Protein AF-A0ABD3TYJ7-F1 (afdb_monomer_lite)

Radius of gyration: 18.18 Å; chains: 1; bounding box: 52×27×44 Å

pLDDT: mean 78.67, std 22.63, range [31.12, 96.81]

Foldseek 3Di:
DWDWDDDDQWIWIFDFQWIWIDGVNHTQDIDGDDQDPPPPPDDDDDDDDDDDDDDPPPPPSDGFTFPDKDADNVNQKIWTQTPVRWIFIWGPPPHTDTDDID

Structure (mmCIF, N/CA/C/O backbone):
data_AF-A0ABD3TYJ7-F1
#
_entry.id   AF-A0ABD3TYJ7-F1
#
loop_
_atom_site.group_PDB
_atom_site.id
_atom_site.type_symbol
_atom_site.label_atom_id
_atom_site.label_alt_id
_atom_site.label_comp_id
_atom_site.label_asym_id
_atom_site.label_entity_id
_atom_site.label_seq_id
_atom_site.pdbx_PDB_ins_code
_atom_site.Cartn_x
_atom_site.Cartn_y
_atom_site.Cartn_z
_atom_site.occupancy
_atom_site.B_iso_or_equiv
_atom_site.auth_seq_id
_atom_site.auth_comp_id
_atom_site.auth_asym_id
_atom_site.auth_atom_id
_atom_site.pdbx_PDB_model_num
ATOM 1 N N . MET A 1 1 ? 3.715 4.209 -12.979 1.00 70.25 1 MET A N 1
ATOM 2 C CA . ME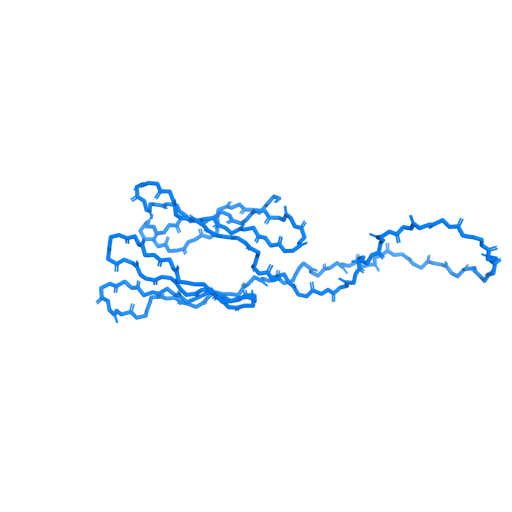T A 1 1 ? 2.306 3.773 -12.857 1.00 70.25 1 MET A CA 1
ATOM 3 C C . MET A 1 1 ? 1.688 4.485 -11.663 1.00 70.25 1 MET A C 1
ATOM 5 O O . MET A 1 1 ? 2.420 4.749 -10.714 1.00 70.25 1 MET A O 1
ATOM 9 N N . ALA A 1 2 ? 0.403 4.838 -11.724 1.00 89.38 2 ALA A N 1
ATOM 10 C CA . ALA A 1 2 ? -0.318 5.389 -10.581 1.00 89.38 2 ALA A CA 1
ATOM 11 C C . ALA A 1 2 ? -1.411 4.413 -10.146 1.00 89.38 2 ALA A C 1
ATOM 13 O O . ALA A 1 2 ? -2.045 3.783 -10.994 1.00 89.38 2 ALA A O 1
ATOM 14 N N . ALA A 1 3 ? -1.615 4.270 -8.841 1.00 94.50 3 ALA A N 1
ATOM 15 C CA . ALA A 1 3 ? -2.630 3.374 -8.306 1.00 94.50 3 ALA A CA 1
ATOM 16 C C . ALA A 1 3 ? -3.216 3.914 -7.004 1.00 94.50 3 ALA A C 1
ATOM 18 O O . ALA A 1 3 ? -2.493 4.477 -6.181 1.00 94.50 3 ALA A O 1
ATOM 19 N N . ILE A 1 4 ? -4.512 3.681 -6.805 1.00 96.56 4 ILE A N 1
ATOM 20 C CA . ILE A 1 4 ? -5.211 3.970 -5.554 1.00 96.56 4 ILE A CA 1
ATOM 21 C C . ILE A 1 4 ? -5.428 2.650 -4.807 1.00 96.56 4 ILE A C 1
ATOM 23 O O . ILE A 1 4 ? -5.737 1.615 -5.408 1.00 96.56 4 ILE A O 1
ATOM 27 N N . ARG A 1 5 ? -5.219 2.674 -3.492 1.00 95.81 5 ARG A N 1
ATOM 28 C CA . ARG A 1 5 ? -5.519 1.586 -2.558 1.00 95.81 5 ARG A CA 1
ATOM 29 C C . ARG A 1 5 ? -6.357 2.152 -1.423 1.00 95.81 5 ARG A C 1
ATOM 31 O O . ARG A 1 5 ? -6.076 3.244 -0.940 1.00 95.81 5 ARG A O 1
ATOM 38 N N . VAL A 1 6 ? -7.372 1.410 -1.006 1.00 94.69 6 VAL A N 1
ATOM 39 C CA . VAL A 1 6 ? -8.281 1.817 0.067 1.00 94.69 6 VAL A CA 1
ATOM 40 C C . VAL A 1 6 ? -8.361 0.683 1.075 1.00 94.69 6 VAL A C 1
ATOM 42 O O . VAL A 1 6 ? -8.534 -0.471 0.684 1.00 94.69 6 VAL A O 1
ATOM 45 N N . THR A 1 7 ? -8.216 1.003 2.357 1.00 93.75 7 THR A N 1
ATOM 46 C CA . THR A 1 7 ? -8.474 0.067 3.455 1.00 93.75 7 THR A CA 1
ATOM 47 C C . THR A 1 7 ? -9.099 0.813 4.626 1.00 93.75 7 THR A C 1
ATOM 49 O O . THR A 1 7 ? -8.538 1.790 5.119 1.00 93.75 7 THR A O 1
ATOM 52 N N . GLY A 1 8 ? -10.297 0.400 5.045 1.00 92.38 8 GLY A N 1
ATOM 53 C CA . GLY A 1 8 ? -11.065 1.110 6.069 1.00 92.38 8 GLY A CA 1
ATOM 54 C C . GLY A 1 8 ? -11.213 2.604 5.753 1.00 92.38 8 GLY A C 1
ATOM 55 O O . GLY A 1 8 ? -11.813 2.983 4.753 1.00 92.38 8 GLY A O 1
ATOM 56 N N . ASN A 1 9 ? -10.641 3.443 6.614 1.00 92.88 9 ASN A N 1
ATOM 57 C CA . ASN A 1 9 ? -10.627 4.904 6.526 1.00 92.88 9 ASN A CA 1
ATOM 58 C C . ASN A 1 9 ? -9.356 5.488 5.874 1.00 92.88 9 ASN A C 1
ATOM 60 O O . ASN A 1 9 ? -9.182 6.711 5.871 1.00 92.88 9 ASN A O 1
ATOM 64 N N . ILE A 1 10 ? -8.466 4.634 5.361 1.00 93.44 10 ILE A N 1
ATOM 65 C CA . ILE A 1 10 ? -7.199 5.013 4.737 1.00 93.44 10 ILE A CA 1
ATOM 66 C C . ILE A 1 10 ? -7.342 4.966 3.215 1.00 93.44 10 ILE A C 1
ATOM 68 O O . ILE A 1 10 ? -7.768 3.960 2.643 1.00 93.44 10 ILE A O 1
ATOM 72 N N . ILE A 1 11 ? -6.914 6.041 2.557 1.00 95.81 11 ILE A N 1
ATOM 73 C CA . ILE A 1 11 ? -6.734 6.123 1.107 1.00 95.81 11 ILE A CA 1
ATOM 74 C C . ILE A 1 11 ? -5.251 6.348 0.836 1.00 95.81 11 ILE A C 1
ATOM 76 O O . ILE A 1 11 ? -4.648 7.290 1.349 1.00 95.81 11 ILE A O 1
ATOM 80 N N . LEU A 1 12 ? -4.665 5.496 0.002 1.00 96.12 12 LEU A N 1
ATOM 81 C CA . LEU A 1 12 ? -3.271 5.582 -0.401 1.00 96.12 12 LEU A CA 1
ATOM 82 C C . LEU A 1 12 ? -3.172 5.730 -1.915 1.00 96.12 12 LEU A C 1
ATOM 84 O O . LEU A 1 12 ? -3.761 4.956 -2.670 1.00 96.12 12 LEU A O 1
ATOM 88 N N . ILE A 1 13 ? -2.408 6.725 -2.351 1.00 96.38 13 ILE A N 1
ATOM 89 C CA . ILE A 1 13 ? -2.170 7.021 -3.762 1.00 96.38 13 ILE A CA 1
ATOM 90 C C . ILE A 1 13 ? -0.693 6.789 -4.036 1.00 96.38 13 ILE A C 1
ATOM 92 O O . ILE A 1 13 ? 0.149 7.477 -3.472 1.00 96.38 13 ILE A O 1
ATOM 96 N N . THR A 1 14 ? -0.377 5.841 -4.908 1.00 95.06 14 THR A N 1
ATOM 97 C CA . THR A 1 14 ? 0.984 5.595 -5.407 1.00 95.06 14 THR A CA 1
ATOM 98 C C . THR A 1 14 ? 1.167 6.269 -6.762 1.00 95.06 14 THR A C 1
ATOM 100 O O . THR A 1 14 ? 0.249 6.248 -7.582 1.00 95.06 14 THR A O 1
ATOM 103 N N . SER A 1 15 ? 2.333 6.871 -7.007 1.00 91.62 15 SER A N 1
ATOM 104 C CA . SER A 1 15 ? 2.719 7.408 -8.314 1.00 91.62 15 SER A CA 1
ATOM 105 C C . SER A 1 15 ? 4.238 7.536 -8.437 1.00 91.62 15 SER A C 1
ATOM 107 O O . SER A 1 15 ? 4.873 8.306 -7.713 1.00 91.62 15 SER A O 1
ATOM 109 N N . GLY A 1 16 ? 4.825 6.817 -9.396 1.00 90.88 16 GLY A N 1
ATOM 110 C CA . GLY A 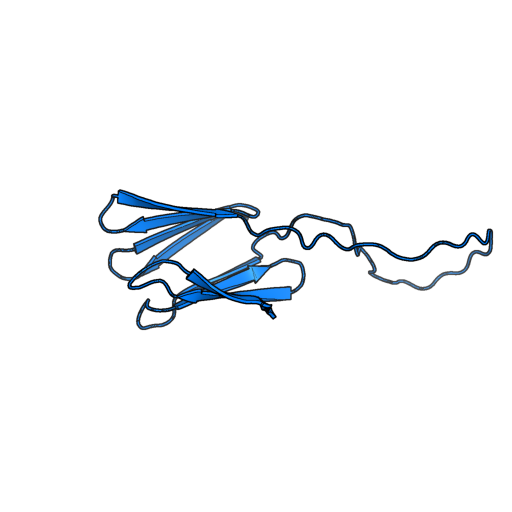1 16 ? 6.277 6.813 -9.600 1.00 90.88 16 GLY A CA 1
ATOM 111 C C . GLY A 1 16 ? 6.986 6.199 -8.393 1.00 90.88 16 GLY A C 1
ATOM 112 O O . GLY A 1 16 ? 6.714 5.051 -8.064 1.00 90.88 16 GLY A O 1
ATOM 113 N N . ILE A 1 17 ? 7.857 6.967 -7.738 1.00 91.12 17 ILE A N 1
ATOM 114 C CA . ILE A 1 17 ? 8.565 6.563 -6.508 1.00 91.12 17 ILE A CA 1
ATOM 115 C C . ILE A 1 17 ? 7.834 6.973 -5.223 1.00 91.12 17 ILE A C 1
ATOM 117 O O . ILE A 1 17 ? 8.329 6.744 -4.124 1.00 91.12 17 ILE A O 1
ATOM 121 N N . ARG A 1 18 ? 6.686 7.649 -5.344 1.00 92.31 18 ARG A N 1
ATOM 122 C CA . ARG A 1 18 ? 6.035 8.329 -4.222 1.00 92.31 18 ARG A CA 1
ATOM 123 C C . ARG A 1 18 ? 4.723 7.677 -3.859 1.00 92.31 18 ARG A C 1
ATOM 125 O O . ARG A 1 18 ? 4.006 7.171 -4.727 1.00 92.31 18 ARG A O 1
ATOM 132 N N . PHE A 1 19 ? 4.360 7.788 -2.590 1.00 93.88 19 PHE A N 1
ATOM 133 C CA . PHE A 1 19 ? 3.002 7.527 -2.159 1.00 93.88 19 PHE A CA 1
ATOM 134 C C . PHE A 1 19 ? 2.500 8.545 -1.137 1.00 93.88 19 PHE A C 1
ATOM 136 O O . PHE A 1 19 ? 3.217 8.999 -0.248 1.00 93.88 19 PHE A O 1
ATOM 143 N N . LEU A 1 20 ? 1.236 8.919 -1.298 1.00 95.62 20 LEU A N 1
ATOM 144 C CA . LEU A 1 20 ? 0.497 9.812 -0.417 1.00 95.62 20 LEU A CA 1
ATOM 145 C C . LEU A 1 20 ? -0.485 8.993 0.398 1.00 95.62 20 LEU A C 1
ATOM 147 O O . LEU A 1 20 ? -1.143 8.105 -0.144 1.00 95.62 20 LEU A O 1
ATOM 151 N N . VAL A 1 21 ? -0.617 9.336 1.672 1.00 95.62 21 VAL A N 1
ATOM 152 C CA . VAL A 1 21 ? -1.540 8.664 2.577 1.00 95.62 21 VAL A CA 1
ATOM 153 C C . VAL A 1 21 ? -2.505 9.678 3.164 1.00 95.62 21 VAL A C 1
ATOM 155 O O . VAL A 1 21 ? -2.098 10.712 3.702 1.00 95.62 21 VAL A O 1
ATOM 158 N N . PHE A 1 22 ? -3.785 9.348 3.073 1.00 95.50 22 PHE A N 1
ATOM 159 C CA . PHE A 1 22 ? -4.881 10.063 3.695 1.00 95.50 22 PHE A CA 1
ATOM 160 C C . PHE A 1 22 ? -5.589 9.136 4.675 1.00 95.50 22 PHE A C 1
ATOM 162 O O . PHE A 1 22 ? -5.827 7.974 4.357 1.00 95.50 22 PHE A O 1
ATOM 169 N N . GLU A 1 23 ? -5.959 9.653 5.839 1.00 93.19 23 GLU A N 1
ATOM 170 C CA . GLU A 1 23 ? -6.775 8.948 6.823 1.00 93.19 23 GLU A CA 1
ATOM 171 C C . GLU A 1 23 ? -7.881 9.883 7.312 1.00 93.19 23 GLU A C 1
ATOM 173 O O . GLU A 1 23 ? -7.627 11.043 7.641 1.00 93.19 23 GLU A O 1
ATOM 178 N N . ASN A 1 24 ? -9.129 9.404 7.313 1.00 93.31 24 ASN A N 1
ATOM 179 C CA . ASN A 1 24 ? -10.304 10.213 7.670 1.00 93.31 24 ASN A CA 1
ATOM 180 C C . ASN A 1 24 ? -10.395 11.540 6.878 1.00 93.31 24 ASN A C 1
ATOM 182 O O . ASN A 1 24 ? -10.776 12.572 7.424 1.00 93.31 24 ASN A O 1
ATOM 186 N N . GLY A 1 25 ? -9.984 11.534 5.604 1.00 92.50 25 GLY A N 1
ATOM 187 C CA . GLY A 1 25 ? -9.970 12.720 4.736 1.00 92.50 25 GLY A CA 1
ATOM 188 C C . GLY A 1 25 ? -8.785 13.674 4.938 1.00 92.50 25 GLY A C 1
ATOM 189 O O . GLY A 1 25 ? -8.608 14.590 4.140 1.00 92.50 25 GLY A O 1
ATOM 190 N N . ASN A 1 26 ? -7.933 13.447 5.941 1.00 94.75 26 ASN A N 1
ATOM 191 C CA . ASN A 1 26 ? -6.763 14.281 6.212 1.00 94.75 26 ASN A CA 1
ATOM 192 C C . ASN A 1 26 ? -5.503 13.658 5.615 1.00 94.75 26 ASN A C 1
ATOM 194 O O . ASN A 1 26 ? -5.289 12.453 5.736 1.00 94.75 26 ASN A O 1
ATOM 198 N N . LYS A 1 27 ? -4.632 14.470 5.007 1.00 9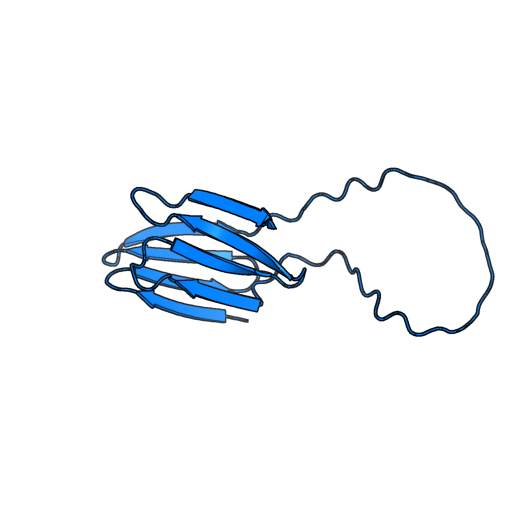4.56 27 LYS A N 1
ATOM 199 C CA . LYS A 1 27 ? -3.307 14.011 4.571 1.00 94.56 27 LYS A CA 1
ATOM 200 C C . LYS A 1 27 ? -2.450 13.728 5.805 1.00 94.56 27 LYS A C 1
ATOM 202 O O . LYS A 1 27 ? -2.136 14.655 6.546 1.00 94.56 27 LYS A O 1
ATOM 207 N N . ILE A 1 28 ? -2.037 12.476 5.986 1.00 93.75 28 ILE A N 1
ATOM 208 C CA . ILE A 1 28 ? -1.190 12.057 7.113 1.00 93.75 28 ILE A CA 1
ATOM 209 C C . ILE A 1 28 ? 0.268 11.823 6.711 1.00 93.75 28 ILE A C 1
ATOM 211 O O . ILE A 1 28 ? 1.145 11.836 7.569 1.00 93.75 28 ILE A O 1
ATOM 215 N N . GLY A 1 29 ? 0.553 11.639 5.417 1.00 90.06 29 GLY A N 1
ATOM 216 C CA . GLY A 1 29 ? 1.923 11.411 4.968 1.00 90.06 29 GLY A CA 1
ATOM 217 C C . GLY A 1 29 ? 2.140 11.545 3.465 1.00 90.06 29 GLY A C 1
ATOM 218 O O . GLY A 1 29 ? 1.216 11.445 2.654 1.00 90.06 29 GLY A O 1
ATOM 219 N N . CYS A 1 30 ? 3.398 11.792 3.112 1.00 93.12 30 CYS A N 1
ATOM 220 C CA . CYS A 1 30 ? 3.941 11.740 1.762 1.00 93.12 30 CYS A CA 1
ATOM 221 C C . CYS A 1 30 ? 5.315 11.090 1.868 1.00 93.12 30 CYS A C 1
ATOM 223 O O . CYS A 1 30 ? 6.182 11.622 2.555 1.00 93.12 30 CYS A O 1
ATOM 225 N N . PHE A 1 31 ? 5.486 9.949 1.220 1.00 90.62 31 PHE A N 1
ATOM 226 C CA . PHE A 1 31 ? 6.684 9.132 1.317 1.00 90.62 31 PHE A CA 1
ATOM 227 C C . PHE A 1 31 ? 7.275 8.959 -0.074 1.00 90.62 31 PHE A C 1
ATOM 229 O O . PHE A 1 31 ? 6.535 8.818 -1.051 1.00 90.62 31 PHE A O 1
ATOM 236 N N . GLU A 1 32 ? 8.598 8.956 -0.157 1.00 90.88 32 GLU A N 1
ATOM 237 C CA . GLU A 1 32 ? 9.342 8.677 -1.381 1.00 90.88 32 GLU A CA 1
ATOM 238 C C . GLU A 1 32 ? 10.247 7.473 -1.119 1.00 90.88 32 GLU A C 1
ATOM 240 O O . GLU A 1 32 ? 10.824 7.351 -0.037 1.00 90.88 32 GLU A O 1
ATOM 245 N N . LEU A 1 33 ? 10.326 6.548 -2.074 1.00 85.81 33 LEU A N 1
ATOM 246 C CA . LEU A 1 33 ? 11.283 5.454 -2.004 1.00 85.81 33 LEU A CA 1
ATOM 247 C C . LEU A 1 33 ? 12.673 6.017 -2.301 1.00 85.81 33 LEU A C 1
ATOM 249 O O . LEU A 1 33 ? 12.958 6.398 -3.434 1.00 85.81 33 LEU A O 1
ATOM 253 N N . GLU A 1 34 ? 13.508 6.090 -1.266 1.00 77.62 34 GLU A N 1
ATOM 254 C CA . GLU A 1 34 ? 14.903 6.516 -1.383 1.00 77.62 34 GLU A CA 1
ATOM 255 C C . GLU A 1 34 ? 15.653 5.627 -2.374 1.00 77.62 34 GLU A C 1
ATOM 257 O O . GLU A 1 34 ? 15.488 4.405 -2.360 1.00 77.62 34 GLU A O 1
ATOM 262 N N . GLU A 1 35 ? 16.490 6.237 -3.210 1.00 65.12 35 GLU A N 1
ATOM 263 C CA . GLU A 1 35 ? 17.491 5.521 -3.993 1.00 65.12 35 GLU A CA 1
ATOM 264 C C . GLU A 1 35 ? 18.556 4.971 -3.038 1.00 65.12 35 GLU A C 1
ATOM 266 O O . GLU A 1 35 ? 19.045 5.690 -2.164 1.00 65.12 35 GLU A O 1
ATOM 271 N N . ASP A 1 36 ? 18.930 3.697 -3.185 1.00 55.16 36 ASP A N 1
ATOM 272 C CA . ASP A 1 36 ? 20.144 3.239 -2.514 1.00 55.16 36 ASP A CA 1
ATOM 273 C C . ASP A 1 36 ? 21.304 3.961 -3.207 1.00 55.16 36 ASP A C 1
ATOM 275 O O . ASP A 1 36 ? 21.539 3.747 -4.398 1.00 55.16 36 ASP A O 1
ATOM 279 N N . VAL A 1 37 ? 22.018 4.826 -2.483 1.00 42.97 37 VAL A N 1
ATOM 280 C CA . VAL A 1 37 ? 23.298 5.367 -2.951 1.00 42.97 37 VAL A CA 1
ATOM 281 C C . VAL A 1 37 ? 24.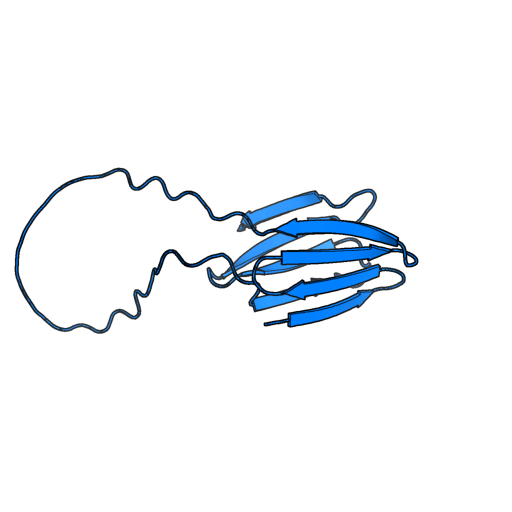259 4.187 -3.028 1.00 42.97 37 VAL A C 1
ATOM 283 O O . VAL A 1 37 ? 24.877 3.796 -2.038 1.00 42.97 37 VAL A O 1
ATOM 286 N N . VAL A 1 38 ? 24.343 3.564 -4.199 1.00 43.78 38 VAL A N 1
ATOM 287 C CA . VAL A 1 38 ? 25.383 2.583 -4.486 1.00 43.78 38 VAL A CA 1
ATOM 288 C C . VAL A 1 38 ? 26.694 3.364 -4.515 1.00 43.7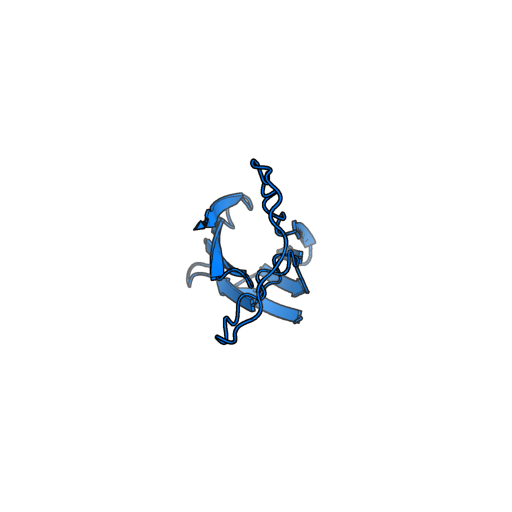8 38 VAL A C 1
ATOM 290 O O . VAL A 1 38 ? 27.009 4.033 -5.495 1.00 43.78 38 VAL A O 1
ATOM 293 N N . HIS A 1 39 ? 27.453 3.326 -3.419 1.00 38.00 39 HIS A N 1
ATOM 294 C CA . HIS A 1 39 ? 28.864 3.683 -3.467 1.00 38.00 39 HIS A CA 1
ATOM 295 C C . HIS A 1 39 ? 29.563 2.647 -4.353 1.00 38.00 39 HIS A C 1
ATOM 297 O O . HIS A 1 39 ? 29.889 1.548 -3.908 1.00 38.00 39 HIS A O 1
ATOM 303 N N . GLU A 1 40 ? 29.766 2.988 -5.626 1.00 43.56 40 GLU A N 1
ATOM 304 C CA . GLU A 1 40 ? 30.710 2.287 -6.490 1.00 43.56 40 GLU A CA 1
ATOM 305 C C . GLU A 1 40 ? 32.134 2.536 -5.974 1.00 43.56 40 GLU A C 1
ATOM 307 O O . GLU A 1 40 ? 32.846 3.434 -6.422 1.00 43.56 40 GLU A O 1
ATOM 312 N N . GLU A 1 41 ? 32.583 1.725 -5.020 1.00 42.09 41 GLU A N 1
ATOM 313 C CA . GLU A 1 41 ? 34.011 1.511 -4.815 1.00 42.09 41 GLU A CA 1
ATOM 314 C C . GLU A 1 41 ? 34.471 0.332 -5.680 1.00 42.09 41 GLU A C 1
ATOM 316 O O . GLU A 1 41 ? 34.413 -0.825 -5.264 1.00 42.09 41 GLU A O 1
ATOM 321 N N . ASN A 1 42 ? 34.945 0.622 -6.898 1.00 36.44 42 ASN A N 1
ATOM 322 C CA . ASN A 1 42 ? 36.345 0.378 -7.275 1.00 36.44 42 ASN A CA 1
ATOM 323 C C . ASN A 1 42 ? 36.650 0.692 -8.752 1.00 36.44 42 ASN A C 1
ATOM 325 O O . ASN A 1 42 ? 36.055 0.147 -9.676 1.00 36.44 42 ASN A O 1
ATOM 329 N N . LYS A 1 43 ? 37.696 1.506 -8.949 1.00 44.34 43 LYS A N 1
ATOM 330 C CA . LYS A 1 43 ? 38.426 1.703 -10.212 1.00 44.34 43 LYS A CA 1
ATOM 331 C C . LYS A 1 43 ? 39.039 0.390 -10.720 1.00 44.34 43 LYS A C 1
ATOM 333 O O . LYS A 1 43 ? 39.711 -0.291 -9.944 1.00 44.34 43 LYS A O 1
ATOM 338 N N . LYS A 1 44 ? 39.007 0.168 -12.041 1.00 37.09 44 LYS A N 1
ATOM 339 C CA . LYS A 1 44 ? 40.208 0.146 -12.911 1.00 37.09 44 LYS A CA 1
ATOM 340 C C . LYS A 1 44 ? 39.850 -0.113 -14.378 1.00 37.09 44 LYS A C 1
ATOM 342 O O . LYS A 1 44 ? 39.128 -1.051 -14.697 1.00 37.09 44 LYS A O 1
ATOM 347 N N . ASP A 1 45 ? 40.436 0.713 -15.235 1.00 41.28 45 ASP A N 1
ATOM 348 C CA . ASP A 1 45 ? 40.426 0.653 -16.696 1.00 41.28 45 ASP A CA 1
ATOM 349 C C . ASP A 1 45 ? 40.896 -0.705 -17.234 1.00 41.28 45 ASP A C 1
ATOM 351 O O . ASP A 1 45 ? 41.923 -1.198 -16.761 1.00 41.28 45 ASP A O 1
ATOM 355 N N . LYS A 1 46 ? 40.225 -1.237 -18.270 1.00 35.59 46 LYS A N 1
ATOM 356 C CA . LYS A 1 46 ? 40.853 -1.887 -19.442 1.00 35.59 46 LYS A CA 1
ATOM 357 C C . LYS A 1 46 ? 39.940 -1.793 -20.670 1.00 35.59 46 LYS A C 1
ATOM 359 O O . LYS A 1 46 ? 38.799 -2.245 -20.646 1.00 35.59 46 LYS A O 1
ATOM 364 N N . GLU A 1 47 ? 40.482 -1.207 -21.731 1.00 39.22 47 GLU A N 1
ATOM 365 C CA . GLU A 1 47 ? 39.928 -1.172 -23.084 1.00 39.22 47 GLU A CA 1
ATOM 366 C C . GLU A 1 47 ? 39.813 -2.576 -23.703 1.00 39.22 47 GLU A C 1
ATOM 368 O O . GLU A 1 47 ? 40.727 -3.388 -23.576 1.00 39.22 47 GLU A O 1
ATOM 373 N N . GLY A 1 48 ? 38.717 -2.779 -24.446 1.00 33.31 48 GLY A N 1
ATOM 374 C CA . GLY A 1 48 ? 38.654 -3.572 -25.679 1.00 33.31 48 GLY A CA 1
ATOM 375 C C . GLY A 1 48 ? 38.597 -5.097 -25.562 1.00 33.31 48 GLY A C 1
ATOM 376 O O . GLY A 1 48 ? 39.634 -5.732 -25.448 1.00 33.31 48 GLY A O 1
ATOM 377 N N . ASP A 1 49 ? 37.408 -5.684 -25.742 1.00 31.12 49 ASP A N 1
ATOM 378 C CA . ASP A 1 49 ? 37.123 -6.584 -26.877 1.00 31.12 49 ASP A CA 1
ATOM 379 C C . ASP A 1 49 ? 35.610 -6.870 -26.967 1.00 31.12 49 ASP A C 1
ATOM 381 O O . ASP A 1 49 ? 34.919 -6.973 -25.951 1.00 31.12 49 ASP A O 1
ATOM 385 N N . LYS A 1 50 ? 35.076 -6.939 -28.188 1.00 48.09 50 LYS A N 1
ATOM 386 C CA . LYS A 1 50 ? 33.659 -7.208 -28.467 1.00 48.09 50 LYS A CA 1
ATOM 387 C C . LYS A 1 50 ? 33.431 -8.716 -28.474 1.00 48.09 50 LYS A C 1
ATOM 389 O O . LYS A 1 50 ? 34.035 -9.380 -29.299 1.00 48.09 50 LYS A O 1
ATOM 394 N N . ASP A 1 51 ? 32.465 -9.218 -27.702 1.00 34.56 51 ASP A N 1
ATOM 395 C CA . ASP A 1 51 ? 31.628 -10.315 -28.200 1.00 34.56 51 ASP A CA 1
ATOM 396 C C . ASP A 1 51 ? 30.299 -10.504 -27.456 1.00 34.56 51 ASP A C 1
ATOM 398 O O . ASP A 1 51 ? 30.174 -10.360 -26.240 1.00 34.56 51 ASP A O 1
ATOM 402 N N . ASN A 1 52 ? 29.284 -10.820 -28.259 1.00 46.19 52 ASN A N 1
ATOM 403 C CA . ASN A 1 52 ? 27.878 -10.977 -27.914 1.00 46.19 52 ASN A CA 1
ATOM 404 C C . ASN A 1 52 ? 27.615 -11.991 -26.790 1.00 46.19 52 ASN A C 1
ATOM 406 O O . ASN A 1 52 ? 27.826 -13.194 -26.948 1.00 46.19 52 ASN A O 1
ATOM 410 N N . LYS A 1 53 ? 26.932 -11.542 -25.734 1.00 39.19 53 LYS A N 1
ATOM 411 C CA . LYS A 1 53 ? 25.933 -12.367 -25.046 1.00 39.19 53 LYS A CA 1
ATOM 412 C C . LYS A 1 53 ? 24.911 -11.455 -24.393 1.00 39.19 53 LYS A C 1
ATOM 414 O O . LYS A 1 53 ? 25.275 -10.631 -23.562 1.00 39.19 53 LYS A O 1
ATOM 419 N N . GLY A 1 54 ? 23.650 -11.606 -24.798 1.00 41.19 54 GLY A N 1
ATOM 420 C CA . GLY A 1 54 ? 22.516 -10.889 -24.231 1.00 41.19 54 GLY A CA 1
ATOM 421 C C . GLY A 1 54 ? 22.503 -11.032 -22.716 1.00 41.19 54 GLY A C 1
ATOM 422 O O . GLY A 1 54 ? 22.115 -12.068 -22.180 1.00 41.19 54 GLY A O 1
ATOM 423 N N . ARG A 1 55 ? 22.971 -9.989 -22.042 1.00 39.94 55 ARG A N 1
ATOM 424 C CA . ARG A 1 55 ? 22.626 -9.710 -20.665 1.00 39.94 55 ARG A CA 1
ATOM 425 C C . ARG A 1 55 ? 21.604 -8.605 -20.748 1.00 39.94 55 ARG A C 1
ATOM 427 O O . ARG A 1 55 ? 21.915 -7.501 -21.187 1.00 39.94 55 ARG A O 1
ATOM 434 N N . ASP A 1 56 ? 20.390 -8.926 -20.340 1.00 42.75 56 ASP A N 1
ATOM 435 C CA . ASP A 1 56 ? 19.422 -7.939 -19.879 1.00 42.75 56 ASP A CA 1
ATOM 436 C C . ASP A 1 56 ? 19.927 -7.365 -18.539 1.00 42.75 56 ASP A C 1
ATOM 438 O O . ASP A 1 56 ? 19.289 -7.469 -17.499 1.00 42.75 56 ASP A O 1
ATOM 442 N N . ASP A 1 57 ? 21.152 -6.834 -18.557 1.00 47.72 57 ASP A N 1
ATOM 443 C CA . ASP A 1 57 ? 21.747 -6.033 -17.500 1.00 47.72 57 ASP A CA 1
ATOM 444 C C . ASP A 1 57 ? 21.477 -4.583 -17.878 1.00 47.72 57 ASP A C 1
ATOM 446 O O . ASP A 1 57 ? 22.380 -3.787 -18.122 1.00 47.72 57 ASP A O 1
ATOM 450 N N . THR A 1 58 ? 20.196 -4.221 -17.905 1.00 46.22 58 THR A N 1
ATOM 451 C CA . THR A 1 58 ? 19.850 -2.826 -17.657 1.00 46.22 58 THR A CA 1
ATOM 452 C C . THR A 1 58 ? 19.728 -2.653 -16.144 1.00 46.22 58 THR A C 1
ATOM 454 O O . THR A 1 58 ? 18.669 -2.315 -15.618 1.00 46.22 58 THR A O 1
ATOM 457 N N . GLN A 1 59 ? 20.843 -2.851 -15.427 1.00 49.31 59 GLN A N 1
ATOM 458 C CA . GLN A 1 59 ? 21.120 -2.119 -14.188 1.00 49.31 59 GLN A CA 1
ATOM 459 C C . GLN A 1 59 ? 21.318 -0.640 -14.562 1.00 49.31 59 GLN A C 1
ATOM 461 O O . GLN A 1 59 ? 22.389 -0.068 -14.403 1.00 49.31 59 GLN A O 1
ATOM 466 N N . ASN A 1 60 ? 20.288 -0.013 -15.133 1.00 44.62 60 ASN A N 1
ATOM 467 C CA . ASN A 1 60 ? 20.247 1.434 -15.208 1.00 44.62 60 ASN A CA 1
ATOM 468 C C . ASN A 1 60 ? 19.938 1.900 -13.794 1.00 44.62 60 ASN A C 1
ATOM 470 O O . ASN A 1 60 ? 18.934 1.466 -13.226 1.00 44.62 60 ASN A O 1
ATOM 474 N N . GLY A 1 61 ? 20.793 2.765 -13.250 1.00 47.66 61 GLY A N 1
ATOM 475 C CA . GLY A 1 61 ? 20.539 3.544 -12.040 1.00 47.66 61 GLY A CA 1
ATOM 476 C C . GLY A 1 61 ? 19.285 4.398 -12.218 1.00 47.66 61 GLY A C 1
ATOM 477 O O . GLY A 1 61 ? 19.353 5.577 -12.544 1.00 47.66 61 GLY A O 1
ATOM 478 N N . GLY A 1 62 ? 18.133 3.749 -12.107 1.00 54.28 62 GLY A N 1
ATOM 479 C CA . GLY A 1 62 ? 16.813 4.289 -12.348 1.00 54.28 62 GLY A CA 1
ATOM 480 C C . GLY A 1 62 ? 16.016 4.182 -11.067 1.00 54.28 62 GLY A C 1
ATOM 481 O O . GLY A 1 62 ? 15.970 3.114 -10.456 1.00 54.28 62 GLY A O 1
ATOM 482 N N . ALA A 1 63 ? 15.414 5.305 -10.690 1.00 60.84 63 ALA A N 1
ATOM 483 C CA . ALA A 1 63 ? 14.685 5.501 -9.450 1.00 60.84 63 ALA A CA 1
ATOM 484 C C . ALA A 1 63 ? 13.795 4.302 -9.070 1.00 60.84 63 ALA A C 1
ATOM 486 O O . ALA A 1 63 ? 13.243 3.616 -9.936 1.00 60.84 63 ALA A O 1
ATOM 487 N N . ASN A 1 64 ? 13.636 4.066 -7.767 1.00 78.19 64 ASN A N 1
ATOM 488 C CA . ASN A 1 64 ? 12.899 2.925 -7.215 1.00 78.19 64 ASN A CA 1
ATOM 489 C C . ASN A 1 64 ? 11.381 3.060 -7.457 1.00 78.19 64 ASN A C 1
ATOM 491 O O . ASN A 1 64 ? 10.615 3.402 -6.555 1.00 78.19 64 ASN A O 1
ATOM 495 N N . TYR A 1 65 ? 10.916 2.872 -8.695 1.00 88.69 65 TYR A N 1
ATOM 496 C CA . TYR A 1 65 ? 9.505 3.039 -9.048 1.00 88.69 65 TYR A CA 1
ATOM 497 C C . TYR A 1 65 ? 8.657 1.909 -8.465 1.00 88.69 65 TYR A C 1
ATOM 499 O O . TYR A 1 65 ? 9.006 0.734 -8.553 1.00 88.69 65 TYR A O 1
ATOM 507 N N . ILE A 1 66 ? 7.485 2.267 -7.944 1.00 92.25 66 ILE A N 1
ATOM 508 C CA . ILE A 1 66 ? 6.515 1.329 -7.380 1.00 92.25 66 ILE A CA 1
ATOM 509 C C . ILE A 1 66 ? 5.907 0.481 -8.505 1.00 92.25 66 ILE A C 1
ATOM 511 O O . ILE A 1 66 ? 5.235 1.011 -9.396 1.00 92.25 66 ILE A O 1
ATOM 515 N N . LEU A 1 67 ? 6.099 -0.839 -8.434 1.00 93.06 67 LEU A N 1
ATOM 516 C CA . LEU A 1 67 ? 5.479 -1.811 -9.340 1.00 93.06 67 LEU A CA 1
ATOM 517 C C . LEU A 1 67 ? 4.171 -2.365 -8.778 1.00 93.06 67 LEU A C 1
ATOM 519 O O . LEU A 1 67 ? 3.187 -2.508 -9.502 1.00 93.06 67 LEU A O 1
ATOM 523 N N . ALA A 1 68 ? 4.155 -2.681 -7.484 1.00 93.62 68 ALA A N 1
ATOM 524 C CA . ALA A 1 68 ? 2.995 -3.251 -6.817 1.00 93.62 68 ALA A CA 1
ATOM 525 C C . ALA A 1 68 ? 2.898 -2.768 -5.372 1.00 93.62 68 ALA A C 1
ATOM 527 O O . ALA A 1 68 ? 3.894 -2.406 -4.747 1.00 93.62 68 ALA A O 1
ATOM 528 N N . SER A 1 69 ? 1.681 -2.779 -4.836 1.00 95.25 69 SER A N 1
ATOM 529 C CA . SER A 1 69 ? 1.425 -2.432 -3.444 1.00 95.25 69 SER A CA 1
ATOM 530 C C . SER A 1 69 ? 0.141 -3.064 -2.921 1.00 95.25 69 SER A C 1
ATOM 532 O O . SER A 1 69 ? -0.822 -3.253 -3.680 1.00 95.25 69 SER A O 1
ATOM 534 N N . ALA A 1 70 ? 0.124 -3.374 -1.624 1.00 96.19 70 ALA A N 1
ATOM 535 C CA . ALA A 1 70 ? -1.015 -3.981 -0.943 1.00 96.19 70 ALA A CA 1
ATOM 536 C C . ALA A 1 70 ? -1.027 -3.660 0.558 1.00 96.19 70 ALA A C 1
ATOM 538 O O . ALA A 1 70 ? 0.021 -3.508 1.182 1.00 96.19 70 ALA A O 1
ATOM 539 N N . PHE A 1 71 ? -2.224 -3.607 1.138 1.00 96.81 71 PHE A N 1
ATOM 540 C CA . PHE A 1 71 ? -2.412 -3.625 2.589 1.00 96.81 71 PHE A CA 1
ATOM 541 C C . PHE A 1 71 ? -2.565 -5.065 3.085 1.00 96.81 71 PHE A C 1
ATOM 543 O O . PHE A 1 71 ? -3.080 -5.920 2.361 1.00 96.81 71 PHE A O 1
ATOM 550 N N . SER A 1 72 ? -2.171 -5.326 4.333 1.00 95.62 72 SER A N 1
ATOM 551 C CA . SER A 1 72 ? -2.616 -6.531 5.035 1.00 95.62 72 SER A CA 1
ATOM 552 C C . SER A 1 72 ? -4.138 -6.497 5.244 1.00 95.62 72 SER A C 1
ATOM 554 O O . SER A 1 72 ? -4.723 -5.411 5.275 1.00 95.62 72 SER A O 1
ATOM 556 N N . PRO A 1 73 ? -4.801 -7.651 5.460 1.00 93.19 73 PRO A N 1
ATOM 557 C CA . PRO A 1 73 ? -6.237 -7.683 5.748 1.00 93.19 73 PRO A CA 1
ATOM 558 C C . PRO A 1 73 ? -6.653 -6.830 6.957 1.00 93.19 73 PRO A C 1
ATOM 560 O O . PRO A 1 73 ? -7.732 -6.247 6.944 1.00 93.19 73 PRO A O 1
ATOM 563 N N . SER A 1 74 ? -5.794 -6.715 7.980 1.00 92.62 74 SER A N 1
ATOM 564 C CA . SER A 1 74 ? -6.037 -5.851 9.147 1.00 92.62 74 SER A CA 1
ATOM 565 C C . SER A 1 74 ? -5.799 -4.361 8.871 1.00 92.62 74 SER A C 1
ATOM 567 O O . SER A 1 74 ? -6.190 -3.514 9.671 1.00 92.62 74 SER A O 1
ATOM 569 N N . GLY A 1 75 ? -5.130 -4.025 7.765 1.00 92.62 75 GLY A N 1
ATOM 570 C CA . GLY A 1 75 ? -4.681 -2.671 7.450 1.00 92.62 75 GLY A CA 1
ATOM 571 C C . GLY A 1 75 ? -3.499 -2.184 8.291 1.00 92.62 75 GLY A C 1
ATOM 572 O O . GLY A 1 75 ? -3.029 -1.078 8.050 1.00 92.62 75 GLY A O 1
ATOM 573 N N . GLU A 1 76 ? -2.998 -2.978 9.244 1.00 95.00 76 GLU A N 1
ATOM 574 C CA . GLU A 1 76 ? -1.875 -2.618 10.131 1.00 95.00 76 GLU A CA 1
ATOM 575 C C . GLU A 1 76 ? -0.519 -2.603 9.422 1.00 95.00 76 GLU A C 1
ATOM 577 O O . GLU A 1 76 ? 0.422 -1.955 9.886 1.00 95.00 76 GLU A O 1
ATOM 582 N N . PHE A 1 77 ? -0.433 -3.287 8.280 1.00 96.38 77 PHE A N 1
ATOM 583 C CA . PHE A 1 77 ? 0.756 -3.331 7.448 1.00 96.38 77 PHE A CA 1
ATOM 584 C C . PHE A 1 77 ? 0.442 -2.919 6.018 1.00 96.38 77 PHE A C 1
ATOM 586 O O . PHE A 1 77 ? -0.641 -3.178 5.486 1.00 96.38 77 PHE A O 1
ATOM 593 N N . PHE A 1 78 ? 1.434 -2.320 5.379 1.00 96.31 78 PHE A N 1
ATOM 594 C CA . PHE A 1 78 ? 1.408 -1.973 3.971 1.00 96.31 78 PHE A CA 1
ATOM 595 C C . PHE A 1 78 ? 2.728 -2.382 3.331 1.00 96.31 78 PHE A C 1
ATOM 597 O O . PHE A 1 78 ? 3.788 -2.168 3.911 1.00 96.31 78 PHE A O 1
ATOM 604 N N . VAL A 1 79 ? 2.674 -2.982 2.147 1.00 96.25 79 VA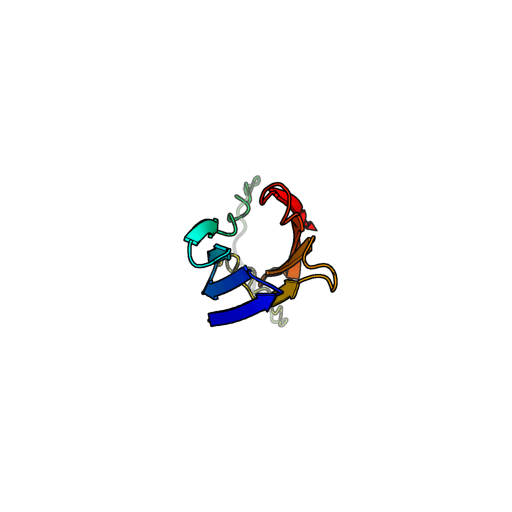L A N 1
ATOM 605 C CA . VAL A 1 79 ? 3.865 -3.420 1.418 1.00 96.25 79 VAL A CA 1
ATOM 606 C C . VAL A 1 79 ? 3.918 -2.772 0.045 1.00 96.25 79 VAL A C 1
ATOM 608 O O . VAL A 1 79 ? 2.892 -2.624 -0.625 1.00 96.25 79 VAL A O 1
ATOM 611 N N . ILE A 1 80 ? 5.128 -2.417 -0.376 1.00 95.12 80 ILE A N 1
ATOM 612 C CA . ILE A 1 80 ? 5.455 -1.999 -1.737 1.00 95.12 80 ILE A CA 1
ATOM 613 C C . ILE A 1 80 ? 6.508 -2.946 -2.312 1.00 95.12 80 ILE A C 1
ATOM 615 O O . ILE A 1 80 ? 7.450 -3.307 -1.616 1.00 95.12 80 ILE A O 1
ATOM 619 N N . CYS A 1 81 ? 6.358 -3.301 -3.587 1.00 94.44 81 CYS A N 1
ATOM 620 C CA . CYS A 1 81 ? 7.414 -3.883 -4.408 1.00 94.44 81 CYS A CA 1
ATOM 621 C C . CYS A 1 81 ? 7.889 -2.843 -5.430 1.00 94.44 81 CYS A C 1
ATOM 623 O O . CYS A 1 81 ? 7.054 -2.274 -6.147 1.00 94.44 81 CYS A O 1
ATOM 625 N N . ASP A 1 82 ? 9.195 -2.586 -5.491 1.00 92.50 82 ASP A N 1
ATOM 626 C CA . ASP A 1 82 ? 9.797 -1.666 -6.462 1.00 92.50 82 ASP A CA 1
ATOM 627 C C . ASP A 1 82 ? 10.345 -2.378 -7.716 1.00 92.50 82 ASP A C 1
ATOM 629 O O . ASP A 1 82 ? 10.293 -3.602 -7.854 1.00 92.50 82 ASP A O 1
ATOM 633 N N . ASN A 1 83 ? 10.861 -1.601 -8.668 1.00 89.62 83 ASN A N 1
ATOM 634 C CA . ASN A 1 83 ? 11.453 -2.091 -9.917 1.00 89.62 83 ASN A CA 1
ATOM 635 C C . ASN A 1 83 ? 12.775 -2.851 -9.737 1.00 89.62 83 ASN A C 1
ATOM 637 O O . ASN A 1 83 ? 13.171 -3.588 -10.640 1.00 89.62 83 ASN A O 1
ATOM 641 N N . ARG A 1 84 ? 13.423 -2.737 -8.575 1.00 88.00 84 ARG A N 1
ATOM 642 C CA . ARG A 1 84 ? 14.572 -3.565 -8.182 1.00 88.00 84 ARG A CA 1
ATOM 643 C C . ARG A 1 84 ? 14.137 -4.854 -7.489 1.00 88.00 84 ARG A C 1
ATOM 645 O O . ARG A 1 84 ? 14.983 -5.617 -7.026 1.00 88.00 84 ARG A O 1
ATOM 652 N N . LYS A 1 85 ? 12.826 -5.128 -7.485 1.00 89.88 85 LYS A N 1
ATOM 653 C CA . LYS A 1 85 ? 12.193 -6.295 -6.865 1.00 89.88 85 LYS A CA 1
ATOM 654 C C . LYS A 1 85 ? 12.400 -6.313 -5.348 1.00 89.88 85 LYS A C 1
ATOM 656 O O . LYS A 1 85 ? 12.337 -7.385 -4.751 1.00 89.88 85 LYS A O 1
ATOM 661 N N . GLN A 1 86 ? 12.644 -5.147 -4.745 1.00 91.38 86 GLN A N 1
ATOM 662 C CA . GLN A 1 86 ? 12.755 -5.001 -3.302 1.00 91.38 86 GLN A CA 1
ATOM 663 C C . GLN A 1 86 ? 11.368 -4.831 -2.682 1.00 91.38 86 GLN A C 1
ATOM 665 O O . GLN A 1 86 ? 10.518 -4.101 -3.203 1.00 91.38 86 GLN A O 1
ATOM 670 N N . LEU A 1 87 ? 11.146 -5.488 -1.547 1.00 94.00 87 LEU A N 1
ATOM 671 C CA . LEU A 1 87 ? 9.950 -5.365 -0.728 1.00 94.00 87 LEU A CA 1
ATOM 672 C C . LEU A 1 87 ? 10.194 -4.394 0.425 1.00 94.00 87 LEU A C 1
ATOM 674 O O . LEU A 1 87 ? 11.027 -4.633 1.298 1.00 94.00 87 LEU A O 1
ATOM 678 N N . HIS A 1 88 ? 9.401 -3.327 0.460 1.00 94.69 88 HIS A N 1
ATOM 679 C CA . HIS A 1 88 ? 9.390 -2.326 1.524 1.00 94.69 88 HIS A CA 1
ATOM 680 C C . HIS A 1 88 ? 8.145 -2.543 2.382 1.00 94.69 88 HIS A C 1
ATOM 682 O O . HIS A 1 88 ? 7.022 -2.342 1.913 1.00 94.69 88 HIS A O 1
ATOM 688 N N . LEU A 1 89 ? 8.333 -2.985 3.625 1.00 96.62 89 LEU A N 1
ATOM 689 C CA . LEU A 1 89 ? 7.250 -3.241 4.573 1.00 96.62 89 LEU A CA 1
ATOM 690 C C . LEU A 1 89 ? 7.089 -2.061 5.525 1.00 96.62 89 LEU A C 1
ATOM 692 O O . LEU A 1 89 ? 8.023 -1.704 6.239 1.00 96.62 89 LEU A O 1
ATOM 696 N N . PHE A 1 90 ? 5.879 -1.525 5.601 1.00 96.06 90 PHE A N 1
ATOM 697 C CA . PHE A 1 90 ? 5.496 -0.445 6.493 1.00 96.06 90 PHE A CA 1
ATOM 698 C C . PHE A 1 90 ? 4.505 -0.938 7.543 1.00 96.06 90 PHE A C 1
ATOM 700 O O . PHE A 1 90 ? 3.572 -1.680 7.235 1.00 96.06 90 PHE A O 1
ATOM 707 N N . GLN A 1 91 ? 4.676 -0.463 8.770 1.00 95.56 91 GLN A N 1
ATOM 708 C CA . GLN A 1 91 ? 3.614 -0.408 9.766 1.00 95.56 91 GLN A CA 1
ATOM 709 C C . GLN A 1 91 ? 2.782 0.852 9.522 1.00 95.56 91 GLN A C 1
ATOM 711 O O . GLN A 1 91 ? 3.356 1.906 9.253 1.00 95.56 91 GLN A O 1
ATOM 716 N N . THR A 1 92 ? 1.455 0.760 9.611 1.00 93.44 92 THR A N 1
ATOM 717 C CA . THR A 1 92 ? 0.542 1.893 9.349 1.00 93.44 92 THR A CA 1
ATOM 718 C C . THR A 1 92 ? 0.032 2.551 10.633 1.00 93.44 92 THR A C 1
ATOM 720 O O . THR A 1 92 ? -0.306 3.734 10.627 1.00 93.44 92 THR A O 1
ATOM 723 N N . ARG A 1 93 ? -0.006 1.804 11.747 1.00 90.44 93 ARG A N 1
ATOM 724 C CA . ARG A 1 93 ? -0.502 2.250 13.059 1.00 90.44 93 ARG A CA 1
ATOM 725 C C . ARG A 1 93 ? 0.430 1.805 14.189 1.00 90.44 93 ARG A C 1
ATOM 727 O O . ARG A 1 93 ? 0.940 0.689 14.126 1.00 90.44 93 ARG A O 1
ATOM 734 N N . PRO A 1 94 ? 0.634 2.624 15.239 1.00 88.88 94 PRO A N 1
ATOM 735 C CA . PRO A 1 94 ? 0.001 3.929 15.488 1.00 88.88 94 PRO A CA 1
ATOM 736 C C . PRO A 1 94 ? 0.567 5.066 14.625 1.00 88.88 94 PRO A C 1
ATOM 738 O O . PRO A 1 94 ? 0.009 6.156 14.594 1.00 88.88 94 PRO A O 1
ATOM 741 N N . LYS A 1 95 ? 1.675 4.815 13.927 1.00 88.69 95 LYS A N 1
ATOM 742 C CA . LYS A 1 95 ? 2.309 5.741 12.993 1.00 88.69 95 LYS A CA 1
ATOM 743 C C . LYS A 1 95 ? 2.840 4.973 11.793 1.00 88.69 95 LYS A C 1
ATOM 745 O O . LYS A 1 95 ? 3.160 3.790 11.909 1.00 88.69 95 LYS A O 1
ATOM 750 N N . TRP A 1 96 ? 2.995 5.680 10.682 1.00 92.00 96 TRP A N 1
ATOM 751 C CA . TRP A 1 96 ? 3.666 5.151 9.504 1.00 92.00 96 TRP A CA 1
ATOM 752 C C . TRP A 1 96 ? 5.162 5.008 9.762 1.00 92.00 96 TRP A C 1
ATOM 754 O O . TRP A 1 96 ? 5.839 5.987 10.078 1.00 92.00 96 TRP A O 1
ATOM 764 N N . GLN A 1 97 ? 5.673 3.787 9.639 1.00 93.56 97 GLN A N 1
ATOM 765 C CA . GLN A 1 97 ? 7.084 3.483 9.852 1.00 93.56 97 GLN A CA 1
ATOM 766 C C . GLN A 1 97 ? 7.536 2.377 8.900 1.00 93.56 97 GLN A C 1
ATOM 768 O O . GLN A 1 97 ? 6.898 1.330 8.824 1.00 93.56 97 GLN A O 1
ATOM 773 N N . LEU A 1 98 ? 8.657 2.590 8.206 1.00 93.69 98 LEU A N 1
ATOM 774 C CA . LEU A 1 98 ? 9.330 1.536 7.449 1.00 93.69 98 LEU A CA 1
ATOM 775 C C . LEU A 1 98 ? 9.945 0.530 8.435 1.00 93.69 98 LEU A C 1
ATOM 777 O O . LEU A 1 98 ? 10.752 0.902 9.284 1.00 93.69 98 LEU A O 1
ATOM 781 N N . LEU A 1 99 ? 9.540 -0.735 8.339 1.00 95.00 99 LEU A N 1
ATOM 782 C CA . LEU A 1 99 ? 10.018 -1.825 9.190 1.00 95.00 99 LEU A CA 1
ATOM 783 C C . LEU A 1 99 ? 11.135 -2.639 8.537 1.00 95.00 99 LEU A C 1
ATOM 785 O O . LEU A 1 99 ? 12.024 -3.126 9.229 1.00 95.00 99 LEU A O 1
ATOM 789 N N . SER A 1 100 ? 11.070 -2.851 7.221 1.00 93.88 100 SER A N 1
ATOM 790 C CA . SER A 1 100 ? 12.036 -3.695 6.514 1.00 93.88 100 SER A CA 1
ATOM 791 C C . SER A 1 100 ? 12.121 -3.343 5.031 1.00 93.88 100 SER A C 1
ATOM 793 O O . SER A 1 100 ? 11.113 -2.975 4.428 1.00 93.88 100 SER A O 1
ATOM 795 N N . ARG A 1 101 ? 13.324 -3.502 4.470 1.00 92.50 101 ARG A N 1
ATOM 796 C CA . ARG A 1 101 ? 13.650 -3.486 3.039 1.00 92.50 101 ARG A CA 1
ATOM 797 C C . ARG A 1 101 ? 14.388 -4.797 2.733 1.00 92.50 101 ARG A C 1
ATOM 799 O O . ARG A 1 101 ? 15.309 -5.136 3.481 1.00 92.50 101 ARG A O 1
ATOM 806 N N . ARG A 1 102 ? 13.941 -5.564 1.738 1.00 86.94 102 ARG A N 1
ATOM 807 C CA . ARG A 1 102 ? 14.521 -6.866 1.345 1.00 86.94 102 ARG A CA 1
ATOM 808 C C . ARG A 1 102 ? 14.504 -7.054 -0.158 1.00 86.94 102 ARG A C 1
ATOM 810 O O . ARG A 1 102 ? 13.487 -6.629 -0.740 1.00 86.94 102 ARG A O 1
#

InterPro domains:
  IPR036322 WD40-repeat-containing domain superfamily [SSF50978] (10-95)

Secondary structure (DSSP, 8-state):
-EEEEEETTEEEEEETTEEEEEETTEEEEEEE---------------------------------EEEEEE-TTSSEEEEEETT--EEEEE-SSS-EEEEE-

Organism: Sinanodonta woodiana (NCBI:txid1069815)

Sequence (102 aa):
MAAIRVTGNIILITSGIRFLVFENGNKIGCFELEEDVVHEENKKDKEGDKDNKGRDDTQNGGANYILASAFSPSGEFFVICDNRKQLHLFQTRPKWQLLSRR